Protein AF-A0A806D7Q8-F1 (afdb_monomer_lite)

Structure (mmCIF, N/CA/C/O backbone):
data_AF-A0A806D7Q8-F1
#
_entry.id   AF-A0A806D7Q8-F1
#
loop_
_atom_site.group_PDB
_atom_site.id
_atom_site.type_symbol
_atom_site.label_atom_id
_atom_site.label_alt_id
_atom_site.label_comp_id
_atom_site.label_asym_id
_atom_site.label_entity_id
_atom_site.label_seq_id
_atom_site.pdbx_PDB_ins_code
_atom_site.Cartn_x
_atom_site.Cartn_y
_atom_site.Cartn_z
_atom_site.occupancy
_atom_site.B_iso_or_equiv
_atom_site.auth_seq_id
_atom_site.auth_comp_id
_atom_site.auth_asym_id
_atom_site.auth_atom_id
_atom_site.pdbx_PDB_model_num
ATOM 1 N N . MET A 1 1 ? 38.649 49.297 20.393 1.00 42.81 1 MET A N 1
ATOM 2 C CA . MET A 1 1 ? 37.772 48.195 19.931 1.00 42.81 1 MET A CA 1
ATOM 3 C C . MET A 1 1 ? 38.030 46.980 20.817 1.00 42.81 1 MET A C 1
ATOM 5 O O . MET A 1 1 ? 39.056 46.333 20.654 1.00 42.81 1 MET A O 1
ATOM 9 N N . ALA A 1 2 ? 37.185 46.731 21.821 1.00 49.69 2 ALA A N 1
ATOM 10 C CA . ALA A 1 2 ? 37.383 45.641 22.781 1.00 49.69 2 ALA A CA 1
ATOM 11 C C . ALA A 1 2 ? 36.857 44.315 22.204 1.00 49.69 2 ALA A C 1
ATOM 13 O O . ALA A 1 2 ? 35.671 44.203 21.895 1.00 49.69 2 ALA A O 1
ATOM 14 N N . LYS A 1 3 ? 37.733 43.317 22.042 1.00 57.81 3 LYS A N 1
ATOM 15 C CA . LYS A 1 3 ? 37.350 41.963 21.616 1.00 57.81 3 LYS A CA 1
ATOM 16 C C . LYS A 1 3 ? 36.773 41.220 22.824 1.00 57.81 3 LYS A C 1
ATOM 18 O O . LYS A 1 3 ? 37.520 40.855 23.725 1.00 57.81 3 LYS A O 1
ATOM 23 N N . LYS A 1 4 ? 35.453 41.019 22.860 1.00 62.97 4 LYS A N 1
ATOM 24 C CA . LYS A 1 4 ? 34.805 40.156 23.860 1.00 62.97 4 LYS A CA 1
ATOM 25 C C . LYS A 1 4 ? 35.127 38.700 23.515 1.00 62.97 4 LYS A C 1
ATOM 27 O O . LYS A 1 4 ? 34.681 38.206 22.484 1.00 62.97 4 LYS A O 1
ATOM 32 N N . SER A 1 5 ? 35.933 38.037 24.340 1.00 64.31 5 SER A N 1
ATOM 33 C CA . SER A 1 5 ? 36.218 36.608 24.204 1.00 64.31 5 SER A CA 1
ATOM 34 C C . SER A 1 5 ? 35.000 35.801 24.647 1.00 64.31 5 SER A C 1
ATOM 36 O O . SER A 1 5 ? 34.592 35.885 25.804 1.00 64.31 5 SER A O 1
ATOM 38 N N . ILE A 1 6 ? 34.413 35.030 23.735 1.00 69.94 6 ILE A N 1
ATOM 39 C CA . ILE A 1 6 ? 33.348 34.076 24.052 1.00 69.94 6 ILE A CA 1
ATOM 40 C C . ILE A 1 6 ? 34.042 32.820 24.583 1.00 69.94 6 ILE A C 1
ATOM 42 O O . ILE A 1 6 ? 34.732 32.130 23.834 1.00 69.94 6 ILE A O 1
ATOM 46 N N . SER A 1 7 ? 33.917 32.545 25.878 1.00 65.44 7 SER A N 1
ATOM 47 C CA . SER A 1 7 ? 34.407 31.302 26.471 1.00 65.44 7 SER A CA 1
ATOM 48 C C . SER A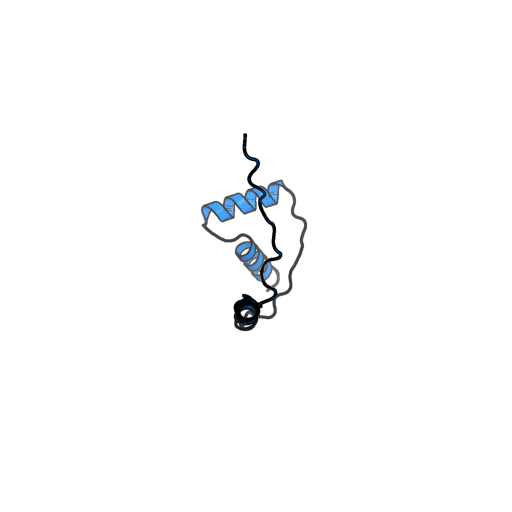 1 7 ? 33.427 30.171 26.154 1.00 65.44 7 SER A C 1
ATOM 50 O O . SER A 1 7 ? 32.362 30.088 26.762 1.00 65.44 7 SER A O 1
ATOM 52 N N . LEU A 1 8 ? 33.779 29.297 25.207 1.00 65.38 8 LEU A N 1
ATOM 53 C CA . LEU A 1 8 ? 33.115 28.003 25.020 1.00 65.38 8 LEU A CA 1
ATOM 54 C C . LEU A 1 8 ? 33.591 27.049 26.130 1.00 65.38 8 LEU A C 1
ATOM 56 O O . LEU A 1 8 ? 34.483 26.226 25.937 1.00 65.38 8 LEU A O 1
ATOM 60 N N . THR A 1 9 ? 33.053 27.198 27.337 1.00 71.56 9 THR A N 1
ATOM 61 C CA . THR A 1 9 ? 33.198 26.169 28.373 1.00 71.56 9 THR A CA 1
ATOM 62 C C . THR A 1 9 ? 32.345 24.965 27.992 1.00 71.56 9 THR A C 1
ATOM 64 O O . THR A 1 9 ? 31.195 25.131 27.582 1.00 71.56 9 THR A O 1
ATOM 67 N N . ARG A 1 10 ? 32.911 23.758 28.114 1.00 64.44 10 ARG A N 1
ATOM 68 C CA . ARG A 1 10 ? 32.196 22.488 27.924 1.00 64.44 10 ARG A CA 1
ATOM 69 C C . ARG A 1 10 ? 30.898 22.527 28.750 1.00 64.44 10 ARG A C 1
ATOM 71 O O . ARG A 1 10 ? 30.989 22.823 29.943 1.00 64.44 10 ARG A O 1
ATOM 78 N N . PRO A 1 11 ? 29.715 22.289 28.151 1.00 67.88 11 PRO A N 1
ATOM 79 C CA . PRO A 1 11 ? 28.484 22.132 28.915 1.00 67.88 11 PRO A CA 1
ATOM 80 C C . PRO A 1 11 ? 28.711 21.072 29.994 1.00 67.88 11 PRO A C 1
ATOM 82 O O . PRO A 1 11 ? 29.343 20.056 29.710 1.00 67.88 11 PRO A O 1
ATOM 85 N N . SER A 1 12 ? 28.277 21.363 31.222 1.00 64.75 12 SER A N 1
ATOM 86 C CA . SER A 1 12 ? 28.437 20.497 32.395 1.00 64.75 12 SER A CA 1
ATOM 87 C C . SER A 1 12 ? 28.159 19.027 32.048 1.00 64.75 12 SER A C 1
ATOM 89 O O . SER A 1 12 ? 27.147 18.741 31.413 1.00 64.75 12 SER A O 1
ATOM 91 N N . ASP A 1 13 ? 29.023 18.106 32.491 1.00 56.81 13 ASP A N 1
ATOM 92 C CA . ASP A 1 13 ? 28.849 16.642 32.379 1.00 56.81 13 ASP A CA 1
ATOM 93 C C . ASP A 1 13 ? 27.721 16.110 33.293 1.00 56.81 13 ASP A C 1
ATOM 95 O O . ASP A 1 13 ? 27.675 14.928 33.634 1.00 56.81 13 ASP A O 1
ATOM 99 N N . GLU A 1 14 ? 26.811 16.980 33.727 1.00 62.16 14 GLU A N 1
ATOM 100 C CA . GLU A 1 14 ? 25.622 16.565 34.448 1.00 62.16 14 GLU A CA 1
ATOM 101 C C . GLU A 1 14 ? 24.638 15.989 33.421 1.00 62.16 14 GLU A C 1
ATOM 103 O O . GLU A 1 14 ? 24.306 16.677 32.446 1.00 62.16 14 GLU A O 1
ATOM 108 N N . PRO A 1 15 ? 24.189 14.729 33.567 1.00 58.56 15 PRO A N 1
ATOM 109 C CA . PRO A 1 15 ? 23.249 14.146 32.630 1.00 58.56 15 PRO A CA 1
ATOM 110 C C . PRO A 1 15 ? 21.894 14.845 32.777 1.00 58.56 15 PRO A C 1
ATOM 112 O O . PRO A 1 15 ? 21.002 14.375 33.474 1.00 58.56 15 PRO A O 1
ATOM 115 N N . THR A 1 16 ? 21.681 15.934 32.041 1.00 58.66 16 THR A N 1
ATOM 116 C CA . THR A 1 16 ? 20.340 16.435 31.697 1.00 58.66 16 THR A CA 1
ATOM 117 C C . THR A 1 16 ? 19.748 15.541 30.602 1.00 58.66 16 THR A C 1
ATOM 119 O O . THR A 1 16 ? 19.243 16.004 29.583 1.00 58.66 16 THR A O 1
ATOM 122 N N . ALA A 1 17 ? 19.881 14.225 30.755 1.00 59.91 17 ALA A N 1
ATOM 123 C CA . ALA A 1 17 ? 19.145 13.270 29.957 1.00 59.91 17 ALA A CA 1
ATOM 124 C C . ALA A 1 17 ? 17.816 13.058 30.690 1.00 59.91 17 ALA A C 1
ATOM 126 O O . ALA A 1 17 ? 17.831 12.559 31.817 1.00 59.91 17 ALA A O 1
ATOM 127 N N . PRO A 1 18 ? 16.663 13.457 30.124 1.00 61.59 18 PRO A N 1
ATOM 128 C CA . PRO A 1 18 ? 15.390 13.062 30.702 1.00 61.59 18 PRO A CA 1
ATOM 129 C C . PRO A 1 18 ? 15.362 11.530 30.757 1.00 61.59 18 PRO A C 1
ATOM 131 O O . PRO A 1 18 ? 15.563 10.871 29.738 1.00 61.59 18 PRO A O 1
ATOM 134 N N . ALA A 1 19 ? 15.104 10.969 31.942 1.00 61.91 19 ALA A N 1
ATOM 135 C CA . ALA A 1 19 ? 15.035 9.524 32.212 1.00 61.91 19 ALA A CA 1
ATOM 136 C C . ALA A 1 19 ? 13.965 8.769 31.382 1.00 61.91 19 ALA A C 1
ATOM 138 O O . ALA A 1 19 ? 13.774 7.570 31.541 1.00 61.91 19 ALA A O 1
ATOM 139 N N . ASP A 1 20 ? 13.282 9.479 30.484 1.00 61.94 20 ASP A N 1
ATOM 140 C CA . ASP A 1 20 ? 12.160 9.043 29.665 1.00 61.94 20 ASP A CA 1
ATOM 141 C C . ASP A 1 20 ? 12.535 8.763 28.198 1.00 61.94 20 ASP A C 1
ATOM 143 O O . ASP A 1 20 ? 11.650 8.532 27.377 1.00 61.94 20 ASP A O 1
ATOM 147 N N . LEU A 1 21 ? 13.826 8.748 27.846 1.00 60.53 21 LEU A N 1
ATOM 148 C CA . LEU A 1 21 ? 14.285 8.353 26.504 1.00 60.53 21 LEU A CA 1
ATOM 149 C C . LEU A 1 21 ? 13.817 6.935 26.118 1.00 60.53 21 LEU A C 1
ATOM 151 O O . LEU A 1 21 ? 13.439 6.703 24.970 1.00 60.53 21 LEU A O 1
ATOM 155 N N . ASP A 1 22 ? 13.743 6.019 27.087 1.00 61.12 22 ASP A N 1
ATOM 156 C CA . ASP A 1 22 ? 13.335 4.626 26.855 1.00 61.12 22 ASP A CA 1
ATOM 157 C C . ASP A 1 22 ? 11.813 4.439 26.718 1.00 61.12 22 ASP A C 1
ATOM 159 O O . ASP A 1 22 ? 11.356 3.399 26.234 1.00 61.12 22 ASP A O 1
ATOM 163 N N . LYS A 1 23 ? 10.996 5.447 27.070 1.00 62.19 23 LYS A N 1
ATOM 164 C CA . LYS A 1 23 ? 9.532 5.374 26.897 1.00 62.19 23 LYS A CA 1
ATOM 165 C C . LYS A 1 23 ? 9.127 5.289 25.427 1.00 62.19 23 LYS A C 1
ATOM 167 O O . LYS A 1 23 ? 8.135 4.639 25.116 1.00 62.19 23 LYS A O 1
ATOM 172 N N . TRP A 1 24 ? 9.914 5.873 24.523 1.00 61.47 24 TRP A N 1
ATOM 173 C CA . TRP A 1 24 ? 9.653 5.823 23.081 1.00 61.47 24 TRP A CA 1
ATOM 174 C C . TRP A 1 24 ? 9.657 4.390 22.515 1.00 61.47 24 TRP A C 1
ATOM 176 O O . TRP A 1 24 ? 8.984 4.110 21.525 1.00 61.47 24 TRP A O 1
ATOM 186 N N . VAL A 1 25 ? 10.368 3.457 23.156 1.00 62.09 25 VAL A N 1
ATOM 187 C CA . VAL A 1 25 ? 10.479 2.067 22.686 1.00 62.09 25 VAL A CA 1
ATOM 188 C C . VAL A 1 25 ? 9.299 1.204 23.157 1.00 62.09 25 VAL A C 1
ATOM 190 O O . VAL A 1 25 ? 8.932 0.236 22.486 1.00 62.09 25 VAL A O 1
ATOM 193 N N . ALA A 1 26 ? 8.665 1.558 24.279 1.00 61.84 26 ALA A N 1
ATOM 194 C CA . ALA A 1 26 ? 7.646 0.731 24.927 1.00 61.84 26 ALA A CA 1
ATOM 195 C C . ALA A 1 26 ? 6.334 0.614 24.126 1.00 61.84 26 ALA A C 1
ATOM 197 O O . ALA A 1 26 ? 5.680 -0.434 24.165 1.00 61.84 26 ALA A O 1
ATOM 198 N N . ASP A 1 27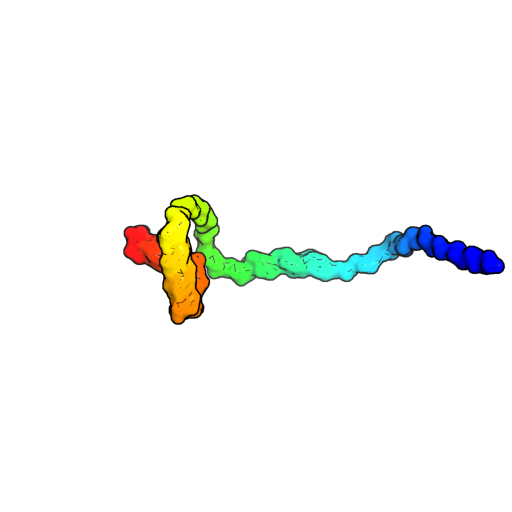 ? 5.974 1.642 23.355 1.00 59.59 27 ASP A N 1
ATOM 199 C CA . ASP A 1 27 ? 4.690 1.696 22.643 1.00 59.59 27 ASP A CA 1
ATOM 200 C C . ASP A 1 27 ? 4.607 0.752 21.430 1.00 59.59 27 ASP A C 1
ATOM 202 O O . ASP A 1 27 ? 3.511 0.400 20.994 1.00 59.59 27 ASP A O 1
ATOM 206 N N . ASN A 1 28 ? 5.737 0.234 20.936 1.00 57.88 28 ASN A N 1
ATOM 207 C CA . ASN A 1 28 ? 5.751 -0.700 19.802 1.00 57.88 28 ASN A CA 1
ATOM 208 C C . ASN A 1 28 ? 5.288 -2.123 20.161 1.00 57.88 28 ASN A C 1
ATOM 210 O O . ASN A 1 28 ? 4.992 -2.913 19.267 1.00 57.88 28 ASN A O 1
ATOM 214 N N . SER A 1 29 ? 5.239 -2.472 21.451 1.00 54.91 29 SER A N 1
ATOM 215 C CA . SER A 1 29 ? 4.917 -3.835 21.904 1.00 54.91 29 SER A CA 1
ATOM 216 C C . SER A 1 29 ? 3.426 -4.082 22.163 1.00 54.91 29 SER A C 1
ATOM 218 O O . SER A 1 29 ? 3.024 -5.229 22.339 1.00 54.91 29 SER A O 1
ATOM 220 N N . LYS A 1 30 ? 2.597 -3.027 22.183 1.00 53.97 30 LYS A N 1
ATOM 221 C CA . LYS A 1 30 ? 1.187 -3.094 22.611 1.00 53.97 30 LYS A CA 1
ATOM 222 C C . LYS A 1 30 ? 0.167 -3.234 21.485 1.00 53.97 30 LYS A C 1
ATOM 224 O O . LYS A 1 30 ? -1.030 -3.225 21.761 1.00 53.97 30 LYS A O 1
ATOM 229 N N . ILE A 1 31 ? 0.598 -3.361 20.235 1.00 58.75 31 ILE A N 1
ATOM 230 C CA . ILE A 1 31 ? -0.338 -3.596 19.138 1.00 58.75 31 ILE A CA 1
ATOM 231 C C . ILE A 1 31 ? -0.345 -5.094 18.866 1.00 58.75 31 ILE A C 1
ATOM 233 O O . ILE A 1 31 ? 0.533 -5.603 18.169 1.00 58.75 31 ILE A O 1
ATOM 237 N N . ASP A 1 32 ? -1.340 -5.780 19.431 1.00 54.56 32 ASP A N 1
ATOM 238 C CA . ASP A 1 32 ? -1.759 -7.144 19.083 1.00 54.56 32 ASP A CA 1
ATOM 239 C C . ASP A 1 32 ? -2.284 -7.161 17.636 1.00 54.56 32 ASP A C 1
ATOM 241 O O . ASP A 1 32 ? -3.461 -7.341 17.339 1.00 54.56 32 ASP A O 1
ATOM 245 N N . THR A 1 33 ? -1.393 -6.815 16.712 1.00 61.44 33 THR A N 1
ATOM 246 C CA . THR A 1 33 ? -1.603 -6.935 15.280 1.00 61.44 33 THR A CA 1
ATOM 247 C C . THR A 1 33 ? -1.198 -8.357 14.955 1.00 61.44 33 THR A C 1
ATOM 249 O O . THR A 1 33 ? -0.105 -8.777 15.348 1.00 61.44 33 THR A O 1
ATOM 252 N N . GLU A 1 34 ? -2.034 -9.092 14.225 1.00 69.06 34 GLU A N 1
ATOM 253 C CA . GLU A 1 34 ? -1.648 -10.383 13.654 1.00 69.06 34 GLU A CA 1
ATOM 254 C C . GLU A 1 34 ? -0.217 -10.323 13.103 1.00 69.06 34 GLU A C 1
ATOM 256 O O . GLU A 1 34 ? 0.201 -9.292 12.567 1.00 69.06 34 GLU A O 1
ATOM 261 N N . LYS A 1 35 ? 0.562 -11.404 13.247 1.00 79.31 35 LYS A N 1
ATOM 262 C CA . LYS A 1 35 ? 1.972 -11.436 12.821 1.00 79.31 35 LYS A CA 1
ATOM 263 C C . LYS A 1 35 ? 2.091 -11.104 11.327 1.00 79.31 35 LYS A C 1
ATOM 265 O O . LYS A 1 35 ? 2.024 -11.986 10.476 1.00 79.31 35 LYS A O 1
ATOM 270 N N . THR A 1 36 ? 2.306 -9.831 11.005 1.00 81.25 36 THR A N 1
ATOM 271 C CA . THR A 1 36 ? 2.434 -9.357 9.627 1.00 81.25 36 THR A CA 1
ATOM 272 C C . THR A 1 36 ? 3.874 -9.497 9.146 1.00 81.25 36 THR A C 1
ATOM 274 O O . THR A 1 36 ? 4.832 -9.211 9.866 1.00 81.25 36 THR A O 1
ATOM 277 N N . LYS A 1 37 ? 4.042 -9.927 7.893 1.00 85.44 37 LYS A N 1
ATOM 278 C CA . LYS A 1 37 ? 5.328 -9.879 7.187 1.00 85.44 37 LYS A CA 1
ATOM 279 C C . LYS A 1 37 ? 5.311 -8.735 6.176 1.00 85.44 37 LYS A C 1
ATOM 281 O O . LYS A 1 37 ? 4.282 -8.464 5.560 1.00 85.44 37 LYS A O 1
ATOM 286 N N . ARG A 1 38 ? 6.450 -8.055 6.009 1.00 86.06 38 ARG A N 1
ATOM 287 C CA . ARG A 1 38 ? 6.625 -7.017 4.981 1.00 86.06 38 ARG A CA 1
ATOM 288 C C . ARG A 1 38 ? 6.844 -7.686 3.627 1.00 86.06 38 ARG A C 1
ATOM 290 O O . ARG A 1 38 ? 7.699 -8.560 3.517 1.00 86.06 38 ARG A O 1
ATOM 297 N N . VAL A 1 39 ? 6.096 -7.255 2.618 1.00 86.31 39 VAL A N 1
ATOM 298 C CA . VAL A 1 39 ? 6.254 -7.694 1.227 1.00 86.31 39 VAL A CA 1
ATOM 299 C C . VAL A 1 39 ? 6.759 -6.500 0.425 1.00 86.31 39 VAL A C 1
ATOM 301 O O . VAL A 1 39 ? 6.098 -5.464 0.389 1.00 86.31 39 VAL A O 1
ATOM 304 N N . ALA A 1 40 ? 7.943 -6.629 -0.171 1.00 90.31 40 ALA A N 1
ATOM 305 C CA . ALA A 1 40 ? 8.478 -5.660 -1.121 1.00 90.31 40 ALA A CA 1
ATOM 306 C C . ALA A 1 40 ? 8.184 -6.169 -2.535 1.00 90.31 40 ALA A C 1
ATOM 308 O O . ALA A 1 40 ? 8.545 -7.298 -2.862 1.00 90.31 40 ALA A O 1
ATOM 309 N N . ALA A 1 41 ? 7.501 -5.360 -3.340 1.00 87.81 41 ALA A N 1
ATOM 310 C CA . ALA A 1 41 ? 7.132 -5.708 -4.703 1.00 87.81 41 ALA A CA 1
ATOM 311 C C . ALA A 1 41 ? 7.389 -4.520 -5.626 1.00 87.81 41 ALA A C 1
ATOM 313 O O . ALA A 1 41 ? 7.020 -3.387 -5.306 1.00 87.81 41 ALA A O 1
ATOM 314 N N . ASP A 1 42 ? 7.982 -4.800 -6.779 1.00 93.06 42 ASP A N 1
ATOM 315 C CA . ASP A 1 42 ? 8.163 -3.811 -7.828 1.00 93.06 42 ASP A CA 1
ATOM 316 C C . ASP A 1 42 ? 6.881 -3.711 -8.655 1.00 93.06 42 ASP A C 1
ATOM 318 O O . ASP A 1 42 ? 6.378 -4.701 -9.191 1.00 93.06 42 ASP A O 1
ATOM 322 N N . ILE A 1 43 ? 6.334 -2.500 -8.750 1.00 91.69 43 ILE A N 1
ATOM 323 C CA . ILE A 1 43 ? 5.091 -2.220 -9.472 1.00 91.69 43 ILE A CA 1
ATOM 324 C C . ILE A 1 43 ? 5.425 -1.308 -10.657 1.00 91.69 43 ILE A C 1
ATOM 326 O O . ILE A 1 43 ? 6.104 -0.294 -10.464 1.00 91.69 43 ILE A O 1
ATOM 330 N N . PRO A 1 44 ? 4.931 -1.597 -11.877 1.00 97.00 44 PRO A N 1
ATOM 331 C CA . PRO A 1 44 ? 5.106 -0.698 -13.008 1.00 97.00 44 PRO A CA 1
ATOM 332 C C . PRO A 1 44 ? 4.591 0.712 -12.701 1.00 97.00 44 PRO A C 1
ATOM 334 O O . PRO A 1 44 ? 3.495 0.886 -12.164 1.00 97.00 44 PRO A O 1
ATOM 337 N N . ILE A 1 45 ? 5.349 1.727 -13.121 1.00 96.00 45 ILE A N 1
ATOM 338 C CA . ILE A 1 45 ? 5.025 3.152 -12.937 1.00 96.00 45 ILE A CA 1
ATOM 339 C C . ILE A 1 45 ? 3.561 3.500 -13.280 1.00 96.00 45 ILE A C 1
ATOM 341 O O . ILE A 1 45 ? 2.914 4.136 -12.443 1.00 96.00 45 ILE A O 1
ATOM 345 N N . PRO A 1 46 ? 2.987 3.090 -14.437 1.00 96.31 46 PRO A N 1
ATOM 346 C CA . PRO A 1 46 ? 1.606 3.456 -14.762 1.00 96.31 46 PRO A CA 1
ATOM 347 C C . PRO A 1 46 ? 0.590 2.850 -13.784 1.00 96.31 46 PRO A C 1
ATOM 349 O O . PRO A 1 46 ? -0.393 3.496 -13.430 1.00 96.31 46 PRO A O 1
ATOM 352 N N . VAL A 1 47 ? 0.849 1.636 -13.296 1.00 94.75 47 VAL A N 1
ATOM 353 C CA . VAL A 1 47 ? -0.019 0.951 -12.329 1.00 94.75 47 VAL A CA 1
ATOM 354 C C . VAL A 1 47 ? 0.052 1.649 -10.975 1.00 94.75 47 VAL A C 1
ATOM 356 O O . VAL A 1 47 ? -0.985 1.932 -10.381 1.00 94.75 47 VAL A O 1
ATOM 359 N N . HIS A 1 48 ? 1.256 1.998 -10.518 1.00 94.69 48 HIS A N 1
ATOM 360 C CA . HIS A 1 48 ? 1.438 2.740 -9.273 1.00 94.69 48 HIS A CA 1
ATOM 361 C C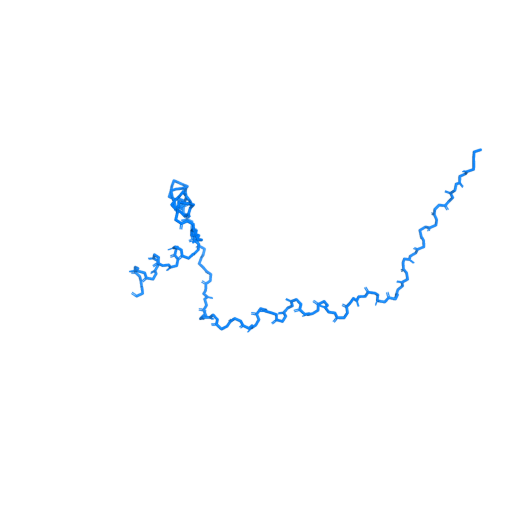 . HIS A 1 48 ? 0.768 4.124 -9.324 1.00 94.69 48 HIS A C 1
ATOM 363 O O . HIS A 1 48 ? 0.140 4.538 -8.350 1.00 94.69 48 HIS A O 1
ATOM 369 N N . MET A 1 49 ? 0.840 4.825 -10.462 1.00 95.50 49 MET A N 1
ATOM 370 C CA . MET A 1 49 ? 0.170 6.116 -10.647 1.00 95.50 49 MET A CA 1
ATOM 371 C C . MET A 1 49 ? -1.352 5.981 -10.533 1.00 95.50 49 MET A C 1
ATOM 373 O O . MET A 1 49 ? -1.973 6.707 -9.757 1.00 95.50 49 MET A O 1
ATOM 377 N N . ASN A 1 50 ? -1.944 5.020 -11.246 1.00 95.25 50 ASN A N 1
ATOM 378 C CA . ASN A 1 50 ? -3.384 4.766 -11.190 1.00 95.25 50 ASN A CA 1
ATOM 379 C C . ASN A 1 50 ? -3.831 4.363 -9.779 1.00 95.25 50 ASN A C 1
ATOM 381 O O . ASN A 1 50 ? -4.835 4.872 -9.281 1.00 95.25 50 ASN A O 1
ATOM 385 N N . LEU A 1 51 ? -3.053 3.508 -9.109 1.00 93.69 51 LEU A N 1
ATOM 386 C CA . LEU A 1 51 ? -3.314 3.081 -7.737 1.00 93.69 51 LEU A CA 1
ATOM 387 C C . LEU A 1 51 ? -3.279 4.265 -6.763 1.00 93.69 51 LEU A C 1
ATOM 389 O O . LEU A 1 51 ? -4.160 4.392 -5.915 1.00 93.69 51 LEU A O 1
ATOM 393 N N . LYS A 1 52 ? -2.304 5.169 -6.910 1.00 94.25 52 LYS A N 1
ATOM 394 C CA . LYS A 1 52 ? -2.203 6.377 -6.085 1.00 94.25 52 LYS A CA 1
ATOM 395 C C . LYS A 1 52 ? -3.409 7.297 -6.288 1.00 94.25 52 LYS A C 1
ATOM 397 O O . LYS A 1 52 ? -3.987 7.743 -5.303 1.00 94.25 52 LYS A O 1
ATOM 402 N N . MET A 1 53 ? -3.821 7.525 -7.538 1.00 96.25 53 MET A N 1
ATOM 403 C CA . MET A 1 53 ? -5.001 8.341 -7.858 1.00 96.25 53 MET A CA 1
ATOM 404 C C . MET A 1 53 ? -6.290 7.745 -7.283 1.00 96.25 53 MET A C 1
ATOM 406 O O . MET A 1 53 ? -7.105 8.474 -6.720 1.00 96.25 53 MET A O 1
ATOM 410 N N . PHE A 1 54 ? -6.455 6.423 -7.375 1.00 94.50 54 PHE A N 1
ATOM 411 C CA . PHE A 1 54 ? -7.577 5.710 -6.764 1.00 94.50 54 PHE A CA 1
ATOM 412 C C . PHE A 1 54 ? -7.606 5.908 -5.243 1.00 94.50 54 PHE A C 1
ATOM 414 O O . PHE A 1 54 ? -8.629 6.310 -4.695 1.00 94.50 54 PHE A O 1
ATOM 421 N N . CYS A 1 55 ? -6.469 5.718 -4.569 1.00 95.44 55 CYS A N 1
ATOM 422 C CA . CYS A 1 55 ? -6.365 5.895 -3.119 1.00 95.44 55 CYS A CA 1
ATOM 423 C C . CYS A 1 55 ? -6.688 7.331 -2.677 1.00 95.44 55 CYS A C 1
ATOM 425 O O . CYS A 1 55 ? -7.334 7.519 -1.652 1.00 95.44 55 CYS A O 1
ATOM 427 N N . THR A 1 56 ? -6.280 8.340 -3.457 1.00 95.19 56 THR A N 1
ATOM 428 C CA . THR A 1 56 ? -6.611 9.748 -3.183 1.00 95.19 56 THR A CA 1
ATOM 429 C C . THR A 1 56 ? -8.108 10.023 -3.297 1.00 95.19 56 THR A C 1
ATOM 431 O O . THR A 1 56 ? -8.637 10.800 -2.512 1.00 95.19 56 THR A O 1
ATOM 434 N N . ARG A 1 57 ? -8.799 9.399 -4.258 1.00 93.50 57 ARG 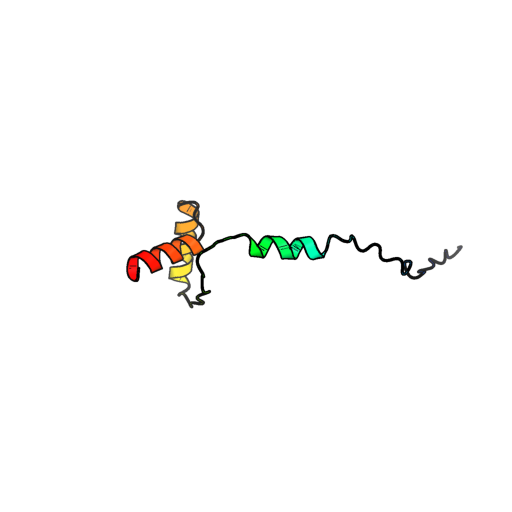A N 1
ATOM 435 C CA . ARG A 1 57 ? -10.242 9.594 -4.448 1.00 93.50 57 ARG A CA 1
ATOM 436 C C . ARG A 1 57 ? -11.069 8.984 -3.316 1.00 93.50 57 ARG A C 1
ATOM 438 O O . ARG A 1 57 ? -12.044 9.587 -2.891 1.00 93.50 57 ARG A O 1
ATOM 445 N N . GLU A 1 58 ? -10.687 7.793 -2.870 1.00 92.06 58 GLU A N 1
ATOM 446 C CA . GLU A 1 58 ? -11.411 7.031 -1.844 1.00 92.06 58 GLU A CA 1
ATOM 447 C C . GLU A 1 58 ? -10.986 7.398 -0.406 1.00 92.06 58 GLU A C 1
ATOM 449 O O . GLU A 1 58 ? -11.528 6.843 0.543 1.00 92.06 58 GLU A O 1
ATOM 454 N N . ASP A 1 59 ? -10.004 8.294 -0.238 1.00 92.75 59 ASP A N 1
ATOM 455 C CA . ASP A 1 59 ? -9.369 8.646 1.046 1.00 92.75 59 ASP A CA 1
ATOM 456 C C . ASP A 1 59 ? -8.838 7.422 1.820 1.00 92.75 59 ASP A C 1
ATOM 458 O O . ASP A 1 59 ? -9.054 7.232 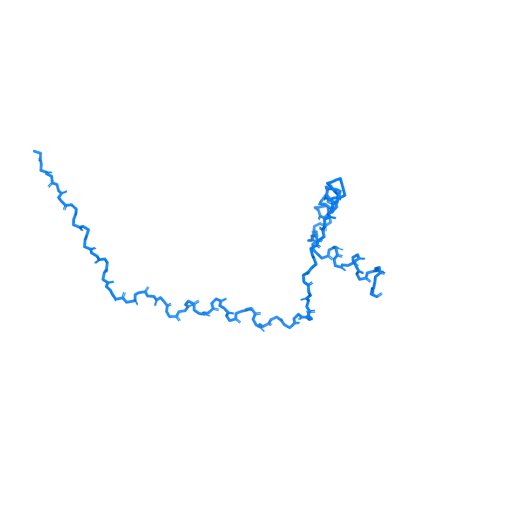3.018 1.00 92.75 59 ASP A O 1
ATOM 462 N N . ARG A 1 60 ? -8.140 6.534 1.102 1.00 95.00 60 ARG A N 1
ATOM 463 C CA . ARG A 1 60 ? -7.618 5.269 1.645 1.00 95.00 60 ARG A CA 1
ATOM 464 C C . ARG A 1 60 ? -6.100 5.204 1.589 1.00 95.00 60 ARG A C 1
ATOM 466 O O . ARG A 1 60 ? -5.457 5.736 0.685 1.00 95.00 60 ARG A O 1
ATOM 473 N N . LYS A 1 61 ? -5.501 4.472 2.531 1.00 93.19 61 LYS A N 1
ATOM 474 C CA . LYS A 1 61 ? -4.061 4.186 2.513 1.00 93.19 61 LYS A CA 1
ATOM 475 C C . LYS A 1 61 ? -3.755 3.097 1.493 1.00 93.19 61 LYS A C 1
ATOM 477 O O . LYS A 1 61 ? -4.377 2.038 1.485 1.00 93.19 61 LYS A O 1
ATOM 482 N N . ILE A 1 62 ? -2.708 3.318 0.704 1.00 92.12 62 ILE A N 1
ATOM 483 C CA . ILE A 1 62 ? -2.288 2.381 -0.344 1.00 92.12 62 ILE A CA 1
ATOM 484 C C . ILE A 1 62 ? -1.919 0.995 0.202 1.00 92.12 62 ILE A C 1
ATOM 486 O O . ILE A 1 62 ? -2.201 -0.012 -0.435 1.00 92.12 62 ILE A O 1
ATOM 490 N N . GLY A 1 63 ? -1.340 0.934 1.406 1.00 90.62 63 GLY A N 1
ATOM 491 C CA . GLY A 1 63 ? -0.992 -0.328 2.057 1.00 90.62 63 GLY A CA 1
ATOM 492 C C . GLY A 1 63 ? -2.212 -1.157 2.459 1.00 90.62 63 GLY A C 1
ATOM 493 O O . GLY A 1 63 ? -2.150 -2.380 2.384 1.00 90.62 63 GLY A O 1
ATOM 494 N N . ASP A 1 64 ? -3.316 -0.508 2.831 1.00 90.50 64 ASP A N 1
ATOM 495 C CA . ASP A 1 64 ? -4.552 -1.193 3.224 1.00 90.50 64 ASP A CA 1
ATOM 496 C C . ASP A 1 64 ? -5.283 -1.719 1.989 1.00 90.50 64 ASP A C 1
ATOM 498 O O . ASP A 1 64 ? -5.680 -2.879 1.958 1.00 90.50 64 ASP A O 1
ATOM 502 N N . VAL A 1 65 ? -5.338 -0.912 0.923 1.00 92.44 65 VAL A N 1
ATOM 503 C CA . VAL A 1 65 ? -5.874 -1.332 -0.380 1.00 92.44 65 VAL A CA 1
ATOM 504 C C . VAL A 1 65 ? -5.094 -2.528 -0.930 1.00 92.44 65 VAL A C 1
ATOM 506 O O . VAL A 1 65 ? -5.690 -3.518 -1.338 1.00 92.44 65 VAL A O 1
ATOM 509 N N . LEU A 1 66 ? -3.757 -2.482 -0.901 1.00 91.69 66 LEU A N 1
ATOM 510 C CA . LEU A 1 66 ? -2.932 -3.611 -1.341 1.00 91.69 66 LEU A CA 1
ATOM 511 C C . LEU A 1 66 ? -3.153 -4.856 -0.479 1.00 91.69 66 LEU A C 1
ATOM 513 O O . LEU A 1 66 ? -3.200 -5.962 -1.011 1.00 91.69 66 LEU A O 1
ATOM 517 N N . ARG A 1 67 ? -3.303 -4.694 0.839 1.00 90.00 67 ARG A N 1
ATOM 518 C CA . ARG A 1 67 ? -3.564 -5.813 1.747 1.00 90.00 67 ARG A CA 1
ATOM 519 C C . ARG A 1 67 ? -4.907 -6.468 1.439 1.00 90.00 67 ARG A C 1
ATOM 521 O O . ARG A 1 67 ? -4.954 -7.687 1.333 1.00 90.00 67 ARG A O 1
ATOM 528 N N . GLU A 1 68 ? -5.956 -5.679 1.231 1.00 91.69 68 GLU A N 1
ATOM 529 C CA . GLU A 1 68 ? -7.274 -6.175 0.826 1.00 91.69 68 GLU A CA 1
ATOM 530 C C . GLU A 1 68 ? -7.230 -6.887 -0.520 1.00 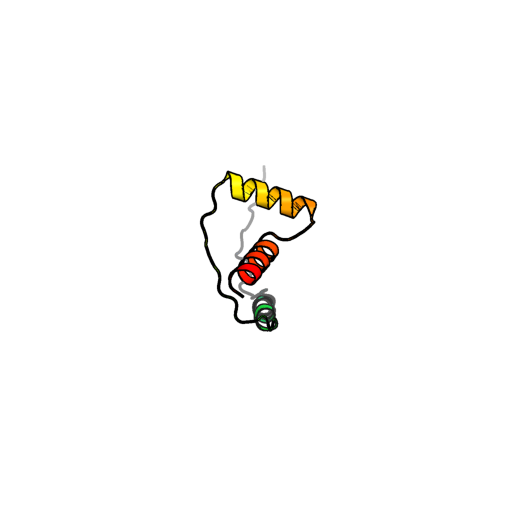91.69 68 GLU A C 1
ATOM 532 O O . GLU A 1 68 ? -7.728 -7.999 -0.619 1.00 91.69 68 GLU A O 1
ATOM 537 N N . MET A 1 69 ? -6.570 -6.311 -1.528 1.00 91.44 69 MET A N 1
ATOM 538 C CA . MET A 1 69 ? -6.425 -6.955 -2.839 1.00 91.44 69 MET A CA 1
ATOM 539 C C . MET A 1 69 ? -5.683 -8.296 -2.748 1.00 91.44 69 MET A C 1
ATOM 541 O O . MET A 1 69 ? -6.007 -9.231 -3.475 1.00 91.44 69 MET A O 1
ATOM 545 N N . ILE A 1 70 ? -4.678 -8.405 -1.874 1.00 91.19 70 ILE A N 1
ATOM 546 C CA . ILE A 1 70 ? -3.953 -9.662 -1.647 1.00 91.19 70 ILE A CA 1
ATOM 547 C C . ILE A 1 70 ? -4.854 -10.676 -0.934 1.00 91.19 70 ILE A C 1
ATOM 549 O O . ILE A 1 70 ? -4.894 -11.831 -1.349 1.00 91.19 70 ILE A O 1
ATOM 553 N N . VAL A 1 71 ? -5.595 -10.261 0.095 1.00 91.00 71 VAL A N 1
ATOM 554 C CA . VAL A 1 71 ? -6.537 -11.133 0.816 1.00 91.00 71 VAL A CA 1
ATOM 555 C C . VAL A 1 71 ? -7.679 -11.584 -0.094 1.00 91.00 71 VAL A C 1
ATOM 557 O O . VAL A 1 71 ? -8.023 -12.752 -0.089 1.00 91.00 71 VAL A O 1
ATOM 560 N N . GLU A 1 72 ? -8.217 -10.720 -0.951 1.00 93.25 72 GLU A N 1
ATOM 561 C CA . GLU A 1 72 ? -9.263 -11.095 -1.911 1.00 93.25 72 GLU A CA 1
ATOM 562 C C . GLU A 1 72 ? -8.782 -12.155 -2.919 1.00 93.25 72 GLU A C 1
ATOM 564 O O . GLU A 1 72 ? -9.564 -12.975 -3.395 1.00 93.25 72 GLU A O 1
ATOM 569 N N . LYS A 1 73 ? -7.492 -12.139 -3.280 1.00 92.88 73 LYS A N 1
ATOM 570 C CA . LYS A 1 73 ? -6.922 -13.056 -4.281 1.00 92.88 73 LYS A CA 1
ATOM 571 C C . LYS A 1 73 ? -6.360 -14.350 -3.701 1.00 92.88 73 LYS A C 1
ATOM 573 O O . LYS A 1 73 ? -6.320 -15.344 -4.424 1.00 92.88 73 LYS A O 1
ATOM 578 N N . PHE A 1 74 ? -5.872 -14.324 -2.465 1.00 89.00 74 PHE A N 1
ATOM 579 C CA . PHE A 1 74 ? -5.109 -15.423 -1.863 1.00 89.00 74 PHE A CA 1
ATOM 580 C C . PHE A 1 74 ? -5.603 -15.846 -0.473 1.00 89.00 74 PHE A C 1
ATOM 582 O O . PHE A 1 74 ? -5.058 -16.806 0.076 1.00 89.00 74 PHE A O 1
ATOM 589 N N . GLY A 1 75 ? -6.547 -15.107 0.111 1.00 68.12 75 GLY A N 1
ATOM 590 C CA . GLY A 1 75 ? -7.162 -15.377 1.412 1.00 68.12 75 GLY A CA 1
ATOM 591 C C . GLY A 1 75 ? -8.421 -16.221 1.319 1.00 68.12 75 GLY A C 1
ATOM 592 O O . GLY A 1 75 ? -8.996 -16.339 0.215 1.00 68.12 75 GLY A O 1
#

Foldseek 3Di:
DDDDDDDPDPDDPPPPPPPCPCVVVVVVVPPPDPPDDDDDDDDDPVVVVVLVVVCVVVVHDSVVVVVVVCVVVPD

Organism: Zymomonas mobilis subsp. mobilis (strain ATCC 31821 / ZM4 / CP4) (NCBI:txid264203)

Sequence (75 aa):
MAKKSISLTRPSDEPTAPADLDKWVADNSKIDTEKTKRVAADIPIPVHMNLKMFCTREDRKIGDVLREMIVEKFG

Radius of gyration: 25.42 Å; chains: 1; bounding box: 49×64×49 Å

Secondary structure (DSSP, 8-state):
--------PPP-SS----TTTTHHHHGGG---------------HHHHHHHHHHHHHHT--HHHHHHHHHHHHH-

InterPro domains:
  IPR010985 Ribbon-helix-helix [SSF47598] (7-74)
  IPR013321 Arc-type ribbon-helix-helix [G3DSA:1.10.1220.10] (12-74)

pLDDT: mean 77.47, std 16.09, range [42.81, 97.0]